Protein AF-A0A9E5TEF8-F1 (afdb_monomer_lite)

Structure (mmCIF, N/CA/C/O backbone):
data_AF-A0A9E5TEF8-F1
#
_entry.id   AF-A0A9E5TEF8-F1
#
loop_
_atom_site.group_PDB
_atom_site.id
_atom_site.type_symbol
_atom_site.label_atom_id
_atom_site.label_alt_id
_atom_site.label_comp_id
_atom_site.label_asym_id
_atom_site.label_entity_id
_atom_site.label_seq_id
_atom_site.pdbx_PDB_ins_code
_atom_site.Cartn_x
_atom_site.Cartn_y
_atom_site.Cartn_z
_atom_site.occupancy
_atom_site.B_iso_or_equiv
_atom_site.auth_seq_id
_atom_site.auth_comp_id
_atom_site.auth_asym_id
_atom_site.auth_atom_id
_atom_site.pdbx_PDB_model_num
ATOM 1 N N . ARG A 1 1 ? 23.373 -8.789 -17.967 1.00 64.50 1 ARG A N 1
ATOM 2 C CA . ARG A 1 1 ? 23.666 -8.537 -16.531 1.00 64.50 1 ARG A CA 1
ATOM 3 C C . ARG A 1 1 ? 22.533 -7.685 -15.978 1.00 64.50 1 ARG A C 1
ATOM 5 O O . ARG A 1 1 ? 22.164 -6.743 -16.660 1.00 64.50 1 ARG A O 1
ATOM 12 N N . GLY A 1 2 ? 21.971 -8.031 -14.820 1.00 83.62 2 GLY A N 1
ATOM 13 C CA . GLY A 1 2 ? 20.971 -7.195 -14.142 1.00 83.62 2 GLY A CA 1
ATOM 14 C C . GLY A 1 2 ? 21.620 -6.174 -13.202 1.00 83.62 2 GLY A C 1
ATOM 15 O O . GLY A 1 2 ? 22.758 -6.377 -12.778 1.00 83.62 2 GLY A O 1
ATOM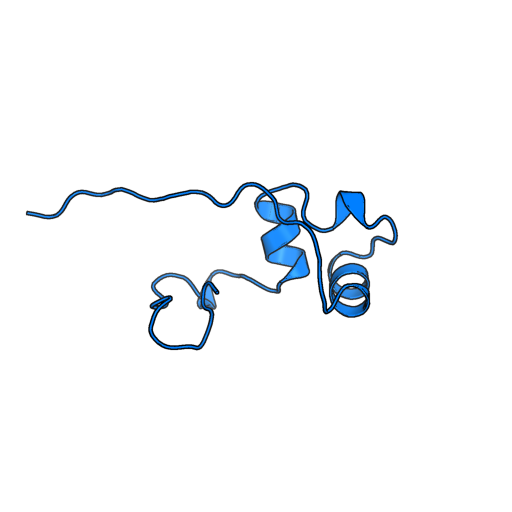 16 N N . TYR A 1 3 ? 20.893 -5.104 -12.878 1.00 93.50 3 TYR A N 1
ATOM 17 C CA . TYR A 1 3 ? 21.238 -4.131 -11.838 1.00 93.50 3 TYR A CA 1
ATOM 18 C C . TYR A 1 3 ? 20.198 -4.256 -10.712 1.00 93.50 3 TYR A C 1
ATOM 20 O O . TYR A 1 3 ? 19.053 -3.851 -10.914 1.00 93.50 3 TYR A O 1
ATOM 28 N N . PRO A 1 4 ? 20.535 -4.886 -9.571 1.00 90.94 4 PRO A N 1
ATOM 29 C CA . PRO A 1 4 ? 19.580 -5.099 -8.491 1.00 90.94 4 PRO A CA 1
ATOM 30 C C . PRO A 1 4 ? 19.349 -3.782 -7.743 1.00 90.94 4 PRO A C 1
ATOM 32 O O . PRO A 1 4 ? 20.066 -3.453 -6.801 1.00 90.94 4 PRO A O 1
ATOM 35 N N . ALA A 1 5 ? 18.344 -3.030 -8.178 1.00 95.62 5 ALA A N 1
ATOM 36 C CA . ALA A 1 5 ? 17.891 -1.811 -7.525 1.00 95.62 5 ALA A CA 1
ATOM 37 C C . ALA A 1 5 ? 16.382 -1.836 -7.307 1.00 95.62 5 ALA A C 1
ATOM 39 O O . ALA A 1 5 ? 15.638 -2.477 -8.047 1.00 95.62 5 ALA A O 1
ATOM 40 N N . ALA A 1 6 ? 15.948 -1.132 -6.267 1.00 95.50 6 ALA A N 1
ATOM 41 C CA . ALA A 1 6 ? 14.554 -1.012 -5.881 1.00 95.50 6 ALA A CA 1
ATOM 42 C C . ALA A 1 6 ? 14.314 0.340 -5.202 1.00 95.50 6 ALA A C 1
ATOM 44 O O . ALA A 1 6 ? 15.244 0.963 -4.684 1.00 95.50 6 ALA A O 1
ATOM 45 N N . VAL A 1 7 ? 13.052 0.764 -5.173 1.00 96.69 7 VAL A N 1
ATOM 46 C CA . VAL A 1 7 ? 12.596 1.961 -4.462 1.00 96.69 7 VAL A CA 1
ATOM 47 C C . VAL A 1 7 ? 11.663 1.530 -3.339 1.00 96.69 7 VAL A C 1
ATOM 49 O O . VAL A 1 7 ? 10.746 0.740 -3.552 1.00 96.69 7 VAL A O 1
ATOM 52 N N . LEU A 1 8 ? 11.892 2.050 -2.134 1.00 97.81 8 LEU A N 1
ATOM 53 C CA . LEU A 1 8 ? 11.013 1.815 -0.994 1.00 97.81 8 LEU A CA 1
ATOM 54 C C . LEU A 1 8 ? 9.973 2.930 -0.893 1.00 97.81 8 LEU A C 1
ATOM 56 O O . LEU A 1 8 ? 10.321 4.083 -0.636 1.00 97.81 8 LEU A O 1
ATOM 60 N N . ILE A 1 9 ? 8.696 2.566 -0.979 1.00 97.50 9 ILE A N 1
ATOM 61 C CA . ILE A 1 9 ? 7.599 3.458 -0.600 1.00 97.50 9 ILE A CA 1
ATOM 62 C C . ILE A 1 9 ? 7.569 3.539 0.929 1.00 97.50 9 ILE A C 1
ATOM 64 O O . ILE A 1 9 ? 7.371 2.538 1.619 1.00 97.50 9 ILE A O 1
ATOM 68 N N . ARG A 1 10 ? 7.825 4.733 1.472 1.00 98.19 10 ARG A N 1
ATOM 69 C CA . ARG A 1 10 ? 7.958 4.939 2.925 1.00 98.19 10 ARG A CA 1
ATOM 70 C C . ARG A 1 10 ? 6.654 5.337 3.599 1.00 98.19 10 ARG A C 1
ATOM 72 O O . ARG A 1 10 ? 6.450 4.975 4.754 1.00 98.19 10 ARG A O 1
ATOM 79 N N . ALA A 1 11 ? 5.818 6.098 2.906 1.00 97.81 11 ALA A N 1
ATOM 80 C CA . ALA A 1 11 ? 4.537 6.574 3.396 1.00 97.81 11 ALA A CA 1
ATOM 81 C C . ALA A 1 11 ? 3.646 6.987 2.218 1.00 97.81 11 ALA A C 1
ATOM 83 O O . ALA A 1 11 ? 4.156 7.194 1.118 1.00 97.81 11 ALA A O 1
ATOM 84 N N . LEU A 1 12 ? 2.344 7.109 2.470 1.00 97.38 12 LEU A N 1
ATOM 85 C CA . LEU A 1 12 ? 1.338 7.579 1.512 1.00 97.38 12 LEU A CA 1
ATOM 86 C C . LEU A 1 12 ? 0.379 8.548 2.207 1.00 97.38 12 LEU A C 1
ATOM 88 O O . LEU A 1 12 ? 0.153 8.412 3.411 1.00 97.38 12 LEU A O 1
ATOM 92 N N . GLU A 1 13 ? -0.225 9.460 1.454 1.00 97.19 13 GLU A N 1
ATOM 93 C CA . GLU A 1 13 ? -1.418 10.195 1.880 1.00 97.19 13 GLU A CA 1
ATOM 94 C C . GLU A 1 13 ? -2.666 9.395 1.463 1.00 97.19 13 GLU A C 1
ATOM 96 O O . GLU A 1 13 ? -2.838 9.125 0.273 1.00 97.19 13 GLU A O 1
ATOM 101 N N . PRO A 1 14 ? -3.518 8.945 2.400 1.00 96.38 14 PRO A N 1
ATOM 102 C CA . PRO A 1 14 ? -4.740 8.228 2.049 1.00 96.38 14 PRO A CA 1
ATOM 103 C C . PRO A 1 14 ? -5.754 9.160 1.377 1.00 96.38 14 PRO A C 1
ATOM 105 O O . PRO A 1 14 ? -6.285 10.056 2.030 1.00 96.38 14 PRO A O 1
ATOM 108 N N . VAL A 1 15 ? -6.056 8.916 0.102 1.00 96.56 15 VAL A N 1
ATOM 109 C CA . VAL A 1 15 ? -7.044 9.702 -0.666 1.00 96.56 15 VAL A CA 1
ATOM 110 C C . VAL A 1 15 ? -8.398 9.001 -0.821 1.00 96.56 15 VAL A C 1
ATOM 112 O O . VAL A 1 15 ? -9.414 9.665 -0.988 1.00 96.56 15 VAL A O 1
ATOM 115 N N . ASP A 1 16 ? -8.427 7.671 -0.717 1.00 96.81 16 ASP A N 1
ATOM 116 C CA . ASP A 1 16 ? -9.638 6.850 -0.803 1.00 96.81 16 ASP A CA 1
ATOM 117 C C . ASP A 1 16 ? -9.493 5.587 0.068 1.00 96.81 16 ASP A C 1
ATOM 119 O O . ASP A 1 16 ? -8.393 5.236 0.506 1.00 96.81 16 ASP A O 1
ATOM 123 N N . GLY A 1 17 ? -10.601 4.906 0.369 1.00 97.44 17 GLY A N 1
ATOM 124 C CA . GLY A 1 17 ? -10.624 3.631 1.088 1.00 97.44 17 GLY A CA 1
ATOM 125 C C . GLY A 1 17 ? -10.223 3.719 2.566 1.00 97.44 17 GLY A C 1
ATOM 126 O O . GLY A 1 17 ? -9.910 2.696 3.180 1.00 97.44 17 GLY A O 1
ATOM 127 N N . THR A 1 18 ? -10.233 4.914 3.161 1.00 97.69 18 THR A N 1
ATOM 128 C CA . THR A 1 18 ? -9.750 5.178 4.528 1.00 97.69 18 THR A CA 1
ATOM 129 C C . THR A 1 18 ? -10.466 4.351 5.592 1.00 97.69 18 THR A C 1
ATOM 131 O O . THR A 1 18 ? -9.808 3.798 6.469 1.00 97.69 18 THR A O 1
ATOM 134 N N . GLU A 1 19 ? -11.781 4.166 5.492 1.00 98.12 19 GLU A N 1
ATOM 135 C CA . GLU A 1 19 ? -12.547 3.336 6.435 1.00 98.12 19 GLU A CA 1
ATOM 136 C C . GLU A 1 19 ? -12.108 1.861 6.411 1.00 98.12 19 GLU A C 1
ATOM 138 O O . GLU A 1 19 ? -11.965 1.215 7.454 1.00 98.12 19 GLU A O 1
ATOM 143 N N . LEU A 1 20 ? -11.790 1.325 5.227 1.00 98.50 20 LEU A N 1
ATOM 144 C CA . LEU A 1 20 ? -11.233 -0.022 5.103 1.00 98.50 20 LEU A CA 1
ATOM 145 C C . LEU A 1 20 ? -9.817 -0.095 5.691 1.00 98.50 20 LEU A C 1
ATOM 147 O O . LEU A 1 20 ? -9.484 -1.072 6.368 1.00 98.50 20 LEU A O 1
ATOM 151 N N . MET A 1 21 ? -8.995 0.935 5.474 1.00 98.56 21 MET A N 1
ATOM 152 C CA . MET A 1 21 ? -7.660 1.028 6.070 1.00 98.56 21 MET A CA 1
ATOM 153 C C . MET A 1 21 ? -7.726 1.068 7.601 1.00 98.56 21 MET A C 1
ATOM 155 O O . MET A 1 21 ? -6.985 0.327 8.250 1.00 98.56 21 MET A O 1
ATOM 159 N N . LYS A 1 22 ? -8.639 1.861 8.182 1.00 98.38 22 LYS A N 1
ATOM 160 C CA . LYS A 1 22 ? -8.887 1.919 9.632 1.00 98.38 22 LYS A CA 1
ATOM 161 C C . LYS A 1 22 ? -9.263 0.550 10.182 1.00 98.38 22 LYS A C 1
ATOM 163 O O . LYS A 1 22 ? -8.632 0.082 11.129 1.00 98.38 22 LYS A O 1
ATOM 168 N N . LYS A 1 23 ? -10.203 -0.146 9.527 1.00 98.31 23 LYS A N 1
ATOM 169 C CA . LYS A 1 23 ? -10.617 -1.508 9.901 1.00 98.31 23 LYS A CA 1
ATOM 170 C C . LYS A 1 23 ? -9.456 -2.504 9.855 1.00 98.31 23 LYS A C 1
ATOM 172 O O . LYS A 1 23 ? -9.300 -3.295 10.780 1.00 98.31 23 LYS A O 1
ATOM 177 N N . ARG A 1 24 ? -8.629 -2.468 8.805 1.00 98.12 24 ARG A N 1
ATOM 178 C CA . ARG A 1 24 ? -7.451 -3.349 8.669 1.00 98.12 24 ARG A CA 1
ATOM 179 C C . ARG A 1 24 ? -6.388 -3.069 9.730 1.00 98.12 24 ARG A C 1
ATOM 181 O O . ARG A 1 24 ? -5.757 -3.997 10.224 1.00 98.12 24 ARG A O 1
ATOM 188 N N . ARG A 1 25 ? -6.180 -1.796 10.074 1.00 97.38 25 ARG A N 1
ATOM 189 C CA . ARG A 1 25 ? -5.172 -1.356 11.048 1.00 97.38 25 ARG A CA 1
ATOM 190 C C . ARG A 1 25 ? -5.649 -1.431 12.500 1.00 97.38 25 ARG A C 1
ATOM 192 O O . ARG A 1 25 ? -4.803 -1.442 13.391 1.00 97.38 25 ARG A O 1
ATOM 199 N N . GLY A 1 26 ? -6.960 -1.435 12.744 1.00 97.50 26 GLY A N 1
ATOM 200 C CA . GLY A 1 26 ? -7.536 -1.237 14.076 1.00 97.50 26 GLY A CA 1
ATOM 201 C C . GLY A 1 26 ? -7.167 0.132 14.660 1.00 97.50 26 GLY A C 1
ATOM 202 O O . GLY A 1 26 ? -6.810 0.228 15.835 1.00 97.50 26 GLY A O 1
ATOM 203 N N . ARG A 1 27 ? -7.136 1.177 13.822 1.00 96.88 27 ARG A N 1
ATOM 204 C CA . ARG A 1 27 ? -6.707 2.537 14.191 1.00 96.88 27 ARG A CA 1
ATOM 205 C C . ARG A 1 27 ? -7.632 3.569 13.567 1.00 96.88 27 ARG A C 1
ATOM 207 O O . ARG A 1 27 ? -7.941 3.458 12.391 1.00 96.88 27 ARG A O 1
ATOM 214 N N . GLU A 1 28 ? -7.961 4.606 14.331 1.00 96.12 28 GLU A N 1
ATOM 215 C CA . GLU A 1 28 ? -8.834 5.698 13.876 1.00 96.12 28 GLU A CA 1
ATOM 216 C C . GLU A 1 28 ? -8.066 6.908 13.331 1.00 96.12 28 GLU A C 1
ATOM 218 O O . GLU A 1 28 ? -8.559 7.624 12.461 1.00 96.12 28 GLU A O 1
ATOM 223 N N . ASN A 1 29 ? -6.846 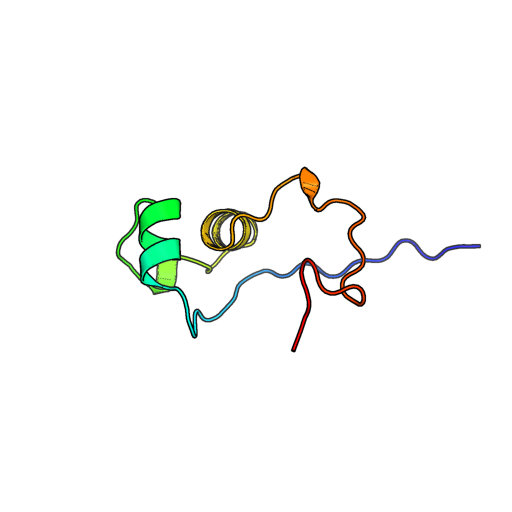7.149 13.825 1.00 95.81 29 ASN A N 1
ATOM 224 C CA . ASN A 1 29 ? -6.064 8.312 13.419 1.00 95.81 29 ASN A CA 1
ATOM 225 C C . ASN A 1 29 ? -5.563 8.160 11.974 1.00 95.81 29 ASN A C 1
ATOM 227 O O . ASN A 1 29 ? -4.708 7.318 11.697 1.00 95.81 29 ASN A O 1
ATOM 231 N N . LEU A 1 30 ? -6.042 9.036 11.084 1.00 94.19 30 LEU A N 1
ATOM 232 C CA . LEU A 1 30 ? -5.712 9.045 9.658 1.00 94.19 30 LEU A CA 1
ATOM 233 C C . LEU A 1 30 ? -4.198 9.135 9.403 1.00 94.19 30 LEU A C 1
ATOM 235 O O . LEU A 1 30 ? -3.656 8.395 8.585 1.00 94.19 30 LEU A O 1
ATOM 239 N N . THR A 1 31 ? -3.498 9.973 10.172 1.00 94.94 31 THR A N 1
ATOM 240 C CA . THR A 1 31 ? -2.039 10.166 10.050 1.00 94.94 31 THR A CA 1
ATOM 241 C C . THR A 1 31 ? -1.226 8.931 10.458 1.00 94.94 31 THR A C 1
ATOM 243 O O . THR A 1 31 ? -0.049 8.808 10.115 1.00 94.94 31 THR A O 1
ATOM 246 N N . ASP A 1 32 ? -1.838 7.972 11.158 1.00 96.69 32 ASP A N 1
ATOM 247 C CA . ASP A 1 32 ? -1.194 6.715 11.545 1.00 96.69 32 ASP A CA 1
ATOM 248 C C . ASP A 1 32 ? -1.453 5.565 10.554 1.00 96.69 32 ASP A C 1
ATOM 250 O O . ASP A 1 32 ? -0.841 4.505 10.678 1.00 96.69 32 ASP A O 1
ATOM 254 N N . LEU A 1 33 ? -2.331 5.727 9.558 1.00 98.06 33 LEU A N 1
ATOM 255 C CA . LEU A 1 33 ? -2.719 4.605 8.691 1.00 98.06 33 LEU A CA 1
ATOM 256 C C . LEU A 1 33 ? -1.596 4.173 7.743 1.00 98.06 33 LEU A C 1
ATOM 258 O O . LEU A 1 33 ? -1.341 2.980 7.589 1.00 98.06 33 LEU A O 1
ATOM 262 N N . THR A 1 34 ? -0.897 5.135 7.146 1.00 98.31 34 THR A N 1
ATOM 263 C CA . THR A 1 34 ? 0.057 4.909 6.046 1.00 98.31 34 THR A CA 1
ATOM 264 C C . THR A 1 34 ? 1.390 5.633 6.251 1.00 98.31 34 THR A C 1
ATOM 266 O O . THR A 1 34 ? 2.185 5.726 5.323 1.00 98.31 34 THR A O 1
ATOM 269 N N . SER A 1 35 ? 1.696 6.104 7.465 1.00 98.12 35 SER A N 1
ATOM 270 C CA . SER A 1 35 ? 2.926 6.856 7.799 1.00 98.12 35 SER A CA 1
ATOM 271 C C . SER A 1 35 ? 4.190 5.999 7.968 1.00 98.12 35 SER A C 1
ATOM 273 O O . SER A 1 35 ? 5.139 6.385 8.649 1.00 98.12 35 SER A O 1
ATOM 275 N N . GLY A 1 36 ? 4.212 4.799 7.393 1.00 98.12 36 GLY A N 1
ATOM 276 C CA . GLY A 1 36 ? 5.360 3.902 7.460 1.00 98.12 36 GLY A CA 1
ATOM 277 C C . GLY A 1 36 ? 5.220 2.714 6.509 1.00 98.12 36 GLY A C 1
ATOM 278 O O . GLY A 1 36 ? 4.092 2.312 6.214 1.00 98.12 36 GLY A O 1
ATOM 279 N N . PRO A 1 37 ? 6.335 2.085 6.093 1.00 98.00 37 PRO A N 1
ATOM 280 C CA . PRO A 1 37 ? 6.323 1.020 5.089 1.00 98.00 37 PRO A CA 1
ATOM 281 C C . PRO A 1 37 ? 5.515 -0.204 5.543 1.00 98.00 37 PRO A C 1
ATOM 283 O O . PRO A 1 37 ? 4.715 -0.743 4.791 1.00 98.00 37 PRO A O 1
ATOM 286 N N . ALA 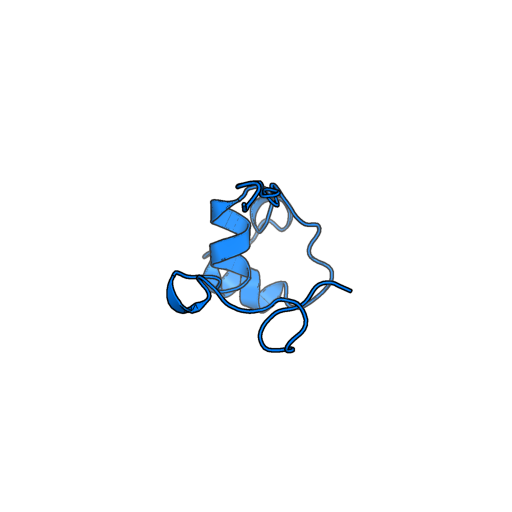A 1 38 ? 5.628 -0.612 6.810 1.00 98.00 38 ALA A N 1
ATOM 287 C CA . ALA A 1 38 ? 4.797 -1.697 7.336 1.00 98.00 38 ALA A CA 1
ATOM 288 C C . ALA A 1 38 ? 3.322 -1.285 7.509 1.00 98.00 38 ALA A C 1
ATOM 290 O O . ALA A 1 38 ? 2.425 -2.113 7.356 1.00 98.00 38 ALA A O 1
ATOM 291 N N . LYS A 1 39 ? 3.062 -0.007 7.822 1.00 98.25 39 LYS A N 1
ATOM 292 C CA . LYS A 1 39 ? 1.708 0.511 8.061 1.00 98.25 39 LYS A CA 1
ATOM 293 C C . LYS A 1 39 ? 0.910 0.569 6.762 1.00 98.25 39 LYS A C 1
ATOM 295 O O . LYS A 1 39 ? -0.191 0.030 6.719 1.00 98.25 39 LYS A O 1
ATOM 300 N N . LEU A 1 40 ? 1.499 1.121 5.695 1.00 97.69 40 LEU A N 1
ATOM 301 C CA . LEU A 1 40 ? 0.856 1.167 4.381 1.00 97.69 40 LEU A CA 1
ATOM 302 C C . LEU A 1 40 ? 0.599 -0.239 3.830 1.00 97.69 40 LEU A C 1
ATOM 304 O O . LEU A 1 40 ? -0.476 -0.473 3.286 1.00 97.69 40 LEU A O 1
ATOM 308 N N . CYS A 1 41 ? 1.508 -1.199 4.052 1.00 98.12 41 CYS A N 1
ATOM 309 C CA . CYS A 1 41 ? 1.267 -2.575 3.623 1.00 98.12 41 CYS A CA 1
ATOM 310 C C . CYS A 1 41 ? 0.042 -3.178 4.323 1.00 98.12 41 CYS A C 1
ATOM 312 O O . CYS A 1 41 ? -0.806 -3.780 3.673 1.00 98.12 41 CYS A O 1
ATOM 314 N N . GLN A 1 42 ? -0.113 -2.960 5.631 1.00 98.19 42 GLN A N 1
ATOM 315 C CA . GLN A 1 42 ? -1.296 -3.416 6.369 1.00 98.19 42 GLN A CA 1
ATOM 316 C C . GLN A 1 42 ? -2.575 -2.693 5.928 1.00 98.19 42 GLN A C 1
ATOM 318 O O . GLN A 1 42 ? -3.603 -3.333 5.717 1.00 98.19 42 GLN A O 1
ATOM 323 N N . ALA A 1 43 ? -2.516 -1.370 5.758 1.00 98.31 43 ALA A N 1
ATOM 324 C CA . ALA A 1 43 ? -3.652 -0.559 5.329 1.00 98.31 43 ALA A CA 1
ATOM 325 C C . ALA A 1 43 ? -4.162 -0.973 3.934 1.00 98.31 43 ALA A C 1
ATOM 327 O O . ALA A 1 43 ? -5.368 -1.126 3.729 1.00 98.31 43 ALA A O 1
ATOM 328 N N . LEU A 1 44 ? -3.249 -1.240 2.996 1.00 97.38 44 LEU A N 1
ATOM 329 C CA . LEU A 1 44 ? -3.559 -1.626 1.616 1.00 97.38 44 LEU A CA 1
ATOM 330 C C . LEU A 1 44 ? -3.710 -3.139 1.404 1.00 97.38 44 LEU A C 1
ATOM 332 O O . LEU A 1 44 ? -4.120 -3.552 0.325 1.00 97.38 44 LEU A O 1
ATOM 336 N N . ASN A 1 45 ? -3.463 -3.961 2.431 1.00 97.25 45 ASN A N 1
ATOM 337 C CA . ASN A 1 45 ? -3.425 -5.425 2.331 1.00 97.25 45 ASN A CA 1
ATOM 338 C C . ASN A 1 45 ? -2.372 -5.928 1.319 1.00 97.25 45 ASN A C 1
ATOM 340 O O . ASN A 1 45 ? -2.611 -6.852 0.544 1.00 97.25 45 ASN A O 1
ATOM 344 N N . VAL A 1 46 ? -1.191 -5.308 1.347 1.00 97.25 46 VAL A N 1
ATOM 345 C CA . VAL A 1 46 ? 0.004 -5.765 0.635 1.00 97.25 46 VAL A CA 1
ATOM 346 C C . VAL A 1 46 ? 0.743 -6.767 1.513 1.00 97.25 46 VAL A C 1
ATOM 348 O O . VAL A 1 46 ? 1.214 -6.439 2.603 1.00 97.25 46 VAL A O 1
ATOM 351 N N . ASP A 1 47 ? 0.863 -7.997 1.025 1.00 96.38 47 ASP A N 1
ATOM 352 C CA . ASP A 1 47 ? 1.583 -9.078 1.691 1.00 96.38 47 ASP A CA 1
ATOM 353 C C . ASP A 1 47 ? 2.490 -9.843 0.712 1.00 96.38 47 ASP A C 1
ATOM 355 O O . ASP A 1 47 ? 2.670 -9.456 -0.444 1.00 96.38 47 ASP A O 1
ATOM 359 N N . ARG A 1 48 ? 3.099 -10.940 1.181 1.00 97.19 48 ARG A N 1
ATOM 360 C CA . ARG A 1 48 ? 4.067 -11.727 0.400 1.00 97.19 48 ARG A CA 1
ATOM 361 C C . ARG A 1 48 ? 3.498 -12.315 -0.893 1.00 97.19 48 ARG A C 1
ATOM 363 O O . ARG A 1 48 ? 4.289 -12.652 -1.767 1.00 97.19 48 ARG A O 1
ATOM 370 N N . ARG A 1 49 ? 2.174 -12.433 -1.038 1.00 97.06 49 ARG A N 1
ATOM 371 C CA . ARG A 1 49 ? 1.537 -12.934 -2.266 1.00 97.06 49 ARG A CA 1
ATOM 372 C C . ARG A 1 49 ? 1.747 -11.997 -3.456 1.00 97.06 49 ARG A C 1
ATOM 374 O O . ARG A 1 49 ? 1.648 -12.450 -4.587 1.00 97.06 49 ARG A O 1
ATOM 381 N N . LEU A 1 50 ? 2.062 -10.724 -3.205 1.00 96.44 50 LEU A N 1
ATOM 382 C CA . LEU A 1 50 ? 2.374 -9.734 -4.240 1.00 96.44 50 LEU A CA 1
ATOM 383 C C . LEU A 1 50 ? 3.872 -9.663 -4.578 1.00 96.44 50 LEU A C 1
ATOM 385 O O . LEU A 1 50 ? 4.277 -8.863 -5.417 1.00 96.44 50 LEU A O 1
ATOM 389 N N . ASN A 1 51 ? 4.724 -10.472 -3.941 1.00 96.56 51 ASN A N 1
ATOM 390 C CA . ASN A 1 51 ? 6.146 -10.474 -4.262 1.00 96.56 51 ASN A CA 1
ATOM 391 C C . ASN A 1 51 ? 6.379 -10.982 -5.694 1.00 96.56 51 ASN A C 1
ATOM 393 O O . ASN A 1 51 ? 6.000 -12.104 -6.021 1.00 96.56 51 ASN A O 1
ATOM 397 N N . GLY A 1 52 ? 7.038 -10.169 -6.520 1.00 94.44 52 GLY A N 1
ATOM 398 C CA . GLY A 1 52 ? 7.241 -10.456 -7.943 1.00 94.44 52 GLY A CA 1
ATOM 399 C C . GLY A 1 52 ? 6.052 -10.090 -8.836 1.00 94.44 52 GLY A C 1
ATOM 400 O O . GLY A 1 52 ? 6.112 -10.361 -10.032 1.00 94.44 52 GLY A O 1
ATOM 401 N N . ALA A 1 53 ? 4.996 -9.477 -8.288 1.00 95.50 53 ALA A N 1
ATOM 402 C CA . ALA A 1 53 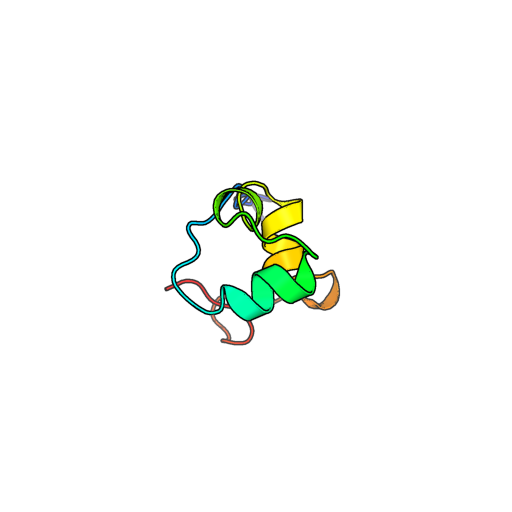? 3.926 -8.912 -9.099 1.00 95.50 53 ALA A CA 1
ATOM 403 C C . ALA A 1 53 ? 4.468 -7.795 -10.003 1.00 95.50 53 ALA A C 1
ATOM 405 O O . ALA A 1 53 ? 5.270 -6.963 -9.572 1.00 95.50 53 ALA A O 1
ATOM 406 N N . ASP A 1 54 ? 4.004 -7.779 -11.250 1.00 95.56 54 ASP A N 1
ATOM 407 C CA . ASP A 1 54 ? 4.291 -6.708 -12.196 1.00 95.56 54 ASP A CA 1
ATOM 408 C C . ASP A 1 54 ? 3.335 -5.532 -11.948 1.00 95.56 54 ASP A C 1
ATOM 410 O O . ASP A 1 54 ? 2.116 -5.667 -12.097 1.00 95.56 54 ASP A O 1
ATOM 414 N N . LEU A 1 55 ? 3.896 -4.378 -11.576 1.00 95.69 55 LEU A N 1
ATOM 415 C CA . LEU A 1 55 ? 3.142 -3.145 -11.329 1.00 95.69 55 LEU A CA 1
ATOM 416 C C . LEU A 1 55 ? 2.469 -2.592 -12.598 1.00 95.69 55 LEU A C 1
ATOM 418 O O . LEU A 1 55 ? 1.566 -1.766 -12.498 1.00 95.69 55 LEU A O 1
ATOM 422 N N . CYS A 1 56 ? 2.872 -3.063 -13.781 1.00 95.62 56 CYS A N 1
ATOM 423 C CA . CYS A 1 56 ? 2.293 -2.691 -15.070 1.00 95.62 56 CYS A CA 1
ATOM 424 C C . CYS A 1 56 ? 1.161 -3.635 -15.526 1.00 95.62 56 CYS A C 1
ATOM 426 O O . CYS A 1 56 ? 0.530 -3.373 -16.549 1.00 95.62 56 CYS A O 1
ATOM 428 N N . ALA A 1 57 ? 0.891 -4.726 -14.795 1.00 91.94 57 ALA A N 1
ATOM 429 C CA . ALA A 1 57 ? -0.077 -5.765 -15.178 1.00 91.94 57 ALA A CA 1
ATOM 430 C C . ALA A 1 57 ? -1.427 -5.691 -14.425 1.00 91.94 57 ALA A C 1
ATOM 432 O O . ALA A 1 57 ? -2.302 -6.531 -14.635 1.00 91.94 57 ALA A O 1
ATOM 433 N N . GLY A 1 58 ? -1.618 -4.698 -13.546 1.00 88.00 58 GLY A N 1
ATOM 434 C CA . GLY A 1 58 ? -2.941 -4.276 -13.055 1.00 88.00 58 GLY A CA 1
ATOM 435 C C . GLY A 1 58 ? -3.458 -4.897 -11.749 1.00 88.00 58 GLY A C 1
ATOM 436 O O . GLY A 1 58 ? -4.444 -4.402 -11.215 1.00 88.00 58 GLY A O 1
ATOM 437 N N . THR A 1 59 ? -2.817 -5.923 -11.171 1.00 91.00 59 THR A N 1
ATOM 438 C CA . THR A 1 59 ? -3.226 -6.435 -9.833 1.00 91.00 59 THR A CA 1
ATOM 439 C C . THR A 1 59 ? -2.959 -5.412 -8.721 1.00 91.00 59 THR A C 1
ATOM 441 O O . THR A 1 59 ? -3.719 -5.289 -7.764 1.00 91.00 59 THR A O 1
ATOM 444 N N . ILE A 1 60 ? -1.860 -4.679 -8.858 1.00 94.62 60 ILE A N 1
ATOM 445 C CA . ILE A 1 60 ? -1.474 -3.508 -8.076 1.00 94.62 60 ILE A CA 1
ATOM 446 C C . ILE A 1 60 ? -0.698 -2.610 -9.041 1.00 94.62 60 ILE A C 1
ATOM 448 O O . ILE A 1 60 ? 0.084 -3.124 -9.838 1.00 94.62 60 ILE A O 1
ATOM 452 N N . TYR A 1 61 ? -0.947 -1.304 -9.016 1.00 95.62 61 TYR A N 1
ATOM 453 C CA . TYR A 1 61 ? -0.379 -0.355 -9.975 1.00 95.62 61 TYR A CA 1
ATOM 454 C C . TYR A 1 61 ? -0.074 0.992 -9.309 1.00 95.62 61 TYR A C 1
ATOM 456 O O . TYR A 1 61 ? -0.454 1.226 -8.160 1.00 95.62 61 TYR A O 1
ATOM 464 N N . VAL A 1 62 ? 0.648 1.851 -10.030 1.00 93.94 62 VAL A N 1
ATOM 465 C CA . VAL A 1 62 ? 0.914 3.250 -9.664 1.00 93.94 62 VAL A CA 1
ATOM 466 C C . VAL A 1 62 ? 0.255 4.135 -10.719 1.00 93.94 62 VAL A C 1
ATOM 468 O O . VAL A 1 62 ? 0.433 3.874 -11.908 1.00 93.94 62 VAL A O 1
ATOM 471 N N . GLU A 1 63 ? -0.501 5.137 -10.274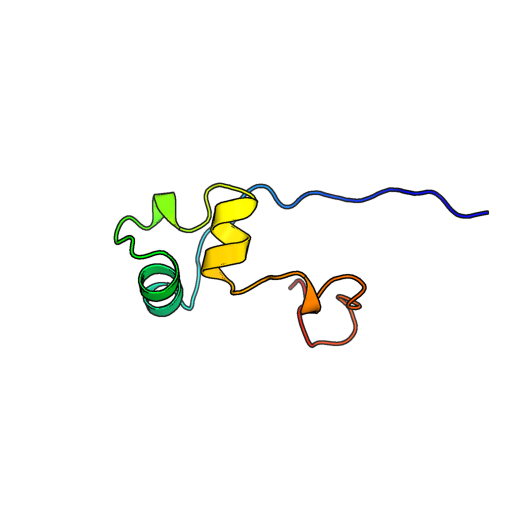 1.00 90.62 63 GLU A N 1
ATOM 472 C CA . GLU A 1 63 ? -1.169 6.157 -11.098 1.00 90.62 63 GLU A 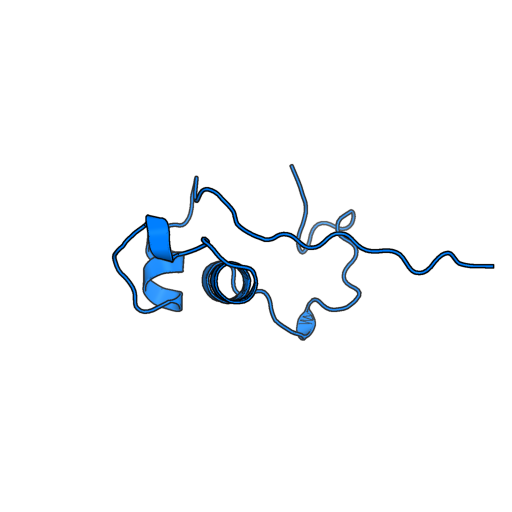CA 1
ATOM 473 C C . GLU A 1 63 ? -0.613 7.548 -10.788 1.00 90.62 63 GLU A C 1
ATOM 475 O O . GLU A 1 63 ? -0.282 7.794 -9.602 1.00 90.62 63 GLU A O 1
#

pLDDT: mean 95.68, std 4.78, range [64.5, 98.56]

Secondary structure (DSSP, 8-state):
---------------S-HHHHHHHHT---GGGTSSSHHHHHHHHT--GGGTT--TTSSSS---

Foldseek 3Di:
DDDDDDDQDAFDQDPDPQVQLCVQQVHDDSCQQTNGRVNVCSSVVPDPVCVVPDQVPPPHHDD

Sequence (63 aa):
RGYPAAVLIRALEPVDGTELMKKRRGRENLTDLTSGPAKLCQALNVDRRLNGADLCAGTIYVE

Radius of gyration: 13.24 Å; chains: 1; bounding box: 36×23×31 Å